Protein AF-A0AAT9QHI7-F1 (afdb_monomer_lite)

Structure (mmCIF, N/CA/C/O backbone):
data_AF-A0AAT9QHI7-F1
#
_entry.id   AF-A0AAT9QHI7-F1
#
loop_
_atom_site.group_PDB
_atom_site.id
_atom_site.type_symbol
_atom_site.label_atom_id
_atom_site.label_alt_id
_atom_site.label_comp_id
_atom_site.label_asym_id
_atom_site.label_entity_id
_atom_site.label_seq_id
_atom_site.pdbx_PDB_ins_code
_atom_site.Cartn_x
_atom_site.Cartn_y
_atom_site.Cartn_z
_atom_site.occupancy
_atom_site.B_iso_or_equiv
_atom_site.auth_seq_id
_atom_site.auth_comp_id
_atom_site.auth_asym_id
_atom_site.auth_atom_id
_atom_site.pdbx_PDB_model_num
ATOM 1 N N . MET A 1 1 ? -23.880 -2.805 18.021 1.00 34.81 1 MET A N 1
ATOM 2 C CA . MET A 1 1 ? -24.181 -4.139 17.464 1.00 34.81 1 MET A CA 1
ATOM 3 C C . MET A 1 1 ? -23.563 -5.163 18.395 1.00 34.81 1 MET A C 1
ATOM 5 O O . MET A 1 1 ? -22.369 -5.419 18.311 1.00 34.81 1 MET A O 1
ATOM 9 N N . THR A 1 2 ? -24.346 -5.627 19.364 1.00 37.66 2 THR A N 1
ATOM 10 C CA . THR A 1 2 ? -23.906 -6.579 20.387 1.00 37.66 2 THR A CA 1
ATOM 11 C C . THR A 1 2 ? -24.149 -7.972 19.827 1.00 37.66 2 THR A C 1
ATOM 13 O O . THR A 1 2 ? -25.280 -8.438 19.792 1.00 37.66 2 THR A O 1
ATOM 16 N N . LEU A 1 3 ? -23.103 -8.590 19.283 1.00 45.56 3 LEU A N 1
ATOM 17 C CA . LEU A 1 3 ? -23.142 -9.987 18.861 1.00 45.56 3 LEU A CA 1
ATOM 18 C C . LEU A 1 3 ? -22.951 -10.846 20.115 1.00 45.56 3 LEU A C 1
ATOM 20 O O . LEU A 1 3 ? -21.828 -11.205 20.451 1.00 45.56 3 LEU A O 1
ATOM 24 N N . GLN A 1 4 ? -24.034 -11.102 20.845 1.00 49.81 4 GLN A N 1
ATOM 25 C CA . GLN A 1 4 ? -24.075 -12.160 21.850 1.00 49.81 4 GLN A CA 1
ATOM 26 C C . GLN A 1 4 ? -24.971 -13.265 21.300 1.00 49.81 4 GLN A C 1
ATOM 28 O O . GLN A 1 4 ? -26.191 -13.211 21.403 1.00 49.81 4 GLN A O 1
ATOM 33 N N . ASP A 1 5 ? -24.338 -14.225 20.630 1.00 55.41 5 ASP A N 1
ATOM 34 C CA . ASP A 1 5 ? -24.945 -15.509 20.300 1.00 55.41 5 ASP A CA 1
ATOM 35 C C . ASP A 1 5 ? -24.836 -16.390 21.554 1.00 55.41 5 ASP A C 1
ATOM 37 O O . ASP A 1 5 ? -23.733 -16.592 22.072 1.00 55.41 5 ASP A O 1
ATOM 41 N N . GLU A 1 6 ? -25.960 -16.885 22.076 1.00 56.31 6 GLU A N 1
ATOM 42 C CA . GLU A 1 6 ? -26.012 -17.692 23.306 1.00 56.31 6 GLU A CA 1
ATOM 43 C C . GLU A 1 6 ? -25.166 -18.980 23.225 1.00 56.31 6 GLU A C 1
ATOM 45 O O . GLU A 1 6 ? -24.736 -19.491 24.257 1.00 56.31 6 GLU A O 1
ATOM 50 N N . ARG A 1 7 ? -24.820 -19.468 22.020 1.00 55.19 7 ARG A N 1
ATOM 51 C CA . ARG A 1 7 ? -23.902 -20.610 21.817 1.00 55.19 7 ARG A CA 1
ATOM 52 C C . ARG A 1 7 ? -22.426 -20.229 21.964 1.00 55.19 7 ARG A C 1
ATOM 54 O O . ARG A 1 7 ? -21.573 -21.109 22.036 1.00 55.19 7 ARG A O 1
ATOM 61 N N . THR A 1 8 ? -22.116 -18.933 22.015 1.00 55.81 8 THR A N 1
ATOM 62 C CA . THR A 1 8 ? -20.762 -18.378 22.195 1.00 55.81 8 THR A CA 1
ATOM 63 C C . THR A 1 8 ? -20.554 -17.730 23.564 1.00 55.81 8 THR A C 1
ATOM 65 O O . THR A 1 8 ? -19.523 -17.097 23.780 1.00 55.81 8 THR A O 1
ATOM 68 N N . ASN A 1 9 ? -21.487 -17.922 24.508 1.00 58.75 9 ASN A N 1
ATOM 69 C CA . ASN A 1 9 ? -21.393 -17.435 25.890 1.00 58.75 9 ASN A CA 1
ATOM 70 C C . ASN A 1 9 ? -20.403 -18.261 26.744 1.00 58.75 9 ASN A C 1
ATOM 72 O O . ASN A 1 9 ? -20.701 -18.710 27.847 1.00 58.75 9 ASN A O 1
ATOM 76 N N . GLN A 1 10 ? -19.226 -18.511 26.183 1.00 65.25 10 GLN A N 1
ATOM 77 C CA . GLN A 1 10 ? -18.041 -18.971 26.889 1.00 65.25 10 GLN A CA 1
ATOM 78 C C . GLN A 1 10 ? -17.243 -17.723 27.270 1.00 65.25 10 GLN A C 1
ATOM 80 O O . GLN A 1 10 ? -17.186 -16.764 26.494 1.00 65.25 10 GLN A O 1
ATOM 85 N N . GLY A 1 11 ? -16.626 -17.721 28.454 1.00 79.50 11 GLY A N 1
ATOM 86 C CA . GLY A 1 11 ? -15.703 -16.652 28.829 1.00 79.50 11 GLY A CA 1
ATOM 87 C C . GLY A 1 11 ? -14.663 -16.450 27.725 1.00 79.50 11 GLY A C 1
ATOM 88 O O . GLY A 1 11 ? -14.123 -17.420 27.187 1.00 79.50 11 GLY A O 1
ATOM 89 N N . LEU A 1 12 ? -14.414 -15.195 27.340 1.00 80.44 12 LEU A N 1
ATOM 90 C CA . LEU A 1 12 ? -13.340 -14.905 26.396 1.00 80.44 12 LEU A CA 1
ATOM 91 C C . LEU A 1 12 ? -12.019 -15.369 27.021 1.00 80.44 12 LEU A C 1
ATOM 93 O O . LEU A 1 12 ? -11.737 -15.042 28.172 1.00 80.44 12 LEU A O 1
ATOM 97 N N . ARG A 1 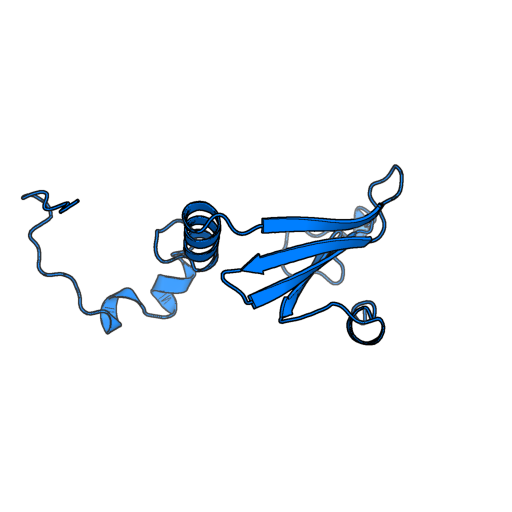13 ? -11.222 -16.122 26.254 1.00 82.81 13 ARG A N 1
ATOM 98 C CA . ARG A 1 13 ? -9.841 -16.456 26.630 1.00 82.81 13 ARG A CA 1
ATOM 99 C C . ARG A 1 13 ? -9.037 -15.175 26.832 1.00 82.81 13 ARG A C 1
ATOM 101 O O . ARG A 1 13 ? -9.304 -14.172 26.157 1.00 82.81 13 ARG A O 1
ATOM 108 N N . ALA A 1 14 ? -8.077 -15.215 27.749 1.00 85.56 14 ALA A N 1
ATOM 109 C CA . ALA A 1 14 ? -7.278 -14.042 28.063 1.00 85.56 14 ALA A CA 1
ATOM 110 C C . ALA A 1 14 ? -6.451 -13.618 26.829 1.00 85.56 14 ALA A C 1
ATOM 112 O O . ALA A 1 14 ? -6.064 -14.479 26.031 1.00 85.56 14 ALA A O 1
ATOM 113 N N . PRO A 1 15 ? -6.190 -12.313 26.615 1.00 84.56 15 PRO A N 1
ATOM 114 C CA . PRO A 1 15 ? -5.416 -11.844 25.465 1.00 84.56 15 PRO A CA 1
ATOM 115 C C . PRO A 1 15 ? -4.057 -12.536 25.328 1.00 84.56 15 PRO A C 1
ATOM 117 O O . PRO A 1 15 ? -3.639 -12.838 24.214 1.00 84.56 15 PRO A O 1
ATOM 120 N N . GLU A 1 16 ? -3.408 -12.833 26.451 1.00 85.88 16 GLU A N 1
ATOM 121 C CA . GLU A 1 16 ? -2.104 -13.494 26.527 1.00 85.88 16 GLU A CA 1
ATOM 122 C C . GLU A 1 16 ? -2.144 -14.921 25.955 1.00 85.88 16 GLU A C 1
ATOM 124 O O . GLU A 1 16 ? -1.140 -15.402 25.435 1.00 85.88 16 GLU A O 1
ATOM 129 N N . GLU A 1 17 ? -3.306 -15.580 25.998 1.00 82.31 17 GLU A N 1
ATOM 130 C CA . GLU A 1 17 ? -3.508 -16.932 25.469 1.00 82.31 17 GLU A CA 1
ATOM 131 C C . GLU A 1 17 ? -3.828 -16.943 23.969 1.00 82.31 17 GLU A C 1
ATOM 133 O O . GLU A 1 17 ? -3.568 -17.936 23.302 1.00 82.31 17 GLU A O 1
ATOM 138 N N . VAL A 1 18 ? -4.432 -15.875 23.429 1.00 80.81 18 VAL A N 1
ATOM 139 C CA . VAL A 1 18 ? -4.925 -15.842 22.033 1.00 80.81 18 VAL A CA 1
ATOM 140 C C . VAL A 1 18 ? -4.120 -14.940 21.101 1.00 80.81 18 VAL A C 1
ATOM 142 O O . VAL A 1 18 ? -4.271 -15.030 19.883 1.00 80.81 18 VAL A O 1
ATOM 145 N N . LEU A 1 19 ? -3.285 -14.059 21.652 1.00 85.19 19 LEU A N 1
ATOM 146 C CA . LEU A 1 19 ? -2.365 -13.187 20.916 1.00 85.19 19 LEU A CA 1
ATOM 147 C C . LEU A 1 19 ? -0.911 -13.661 21.056 1.00 85.19 19 LEU A C 1
ATOM 149 O O . LEU A 1 19 ? 0.016 -12.857 20.965 1.00 85.19 19 LEU A O 1
ATOM 153 N N . SER A 1 20 ? -0.701 -14.961 21.277 1.00 87.00 20 SER A N 1
ATOM 154 C CA . SER A 1 20 ? 0.636 -15.550 21.266 1.00 87.00 20 SER A CA 1
ATOM 155 C C . SER A 1 20 ? 1.267 -15.420 19.872 1.00 87.00 20 SER A C 1
ATOM 157 O O . SER A 1 20 ? 0.572 -15.454 18.852 1.00 87.00 20 SER A O 1
ATOM 159 N N . SER A 1 21 ? 2.596 -15.305 19.795 1.00 81.44 21 SER A N 1
ATOM 160 C CA . SER A 1 21 ? 3.299 -15.226 18.504 1.00 81.44 21 SER A CA 1
ATOM 161 C C . SER A 1 21 ? 3.026 -16.442 17.611 1.00 81.44 21 SER A C 1
ATOM 163 O O . SER A 1 21 ? 2.918 -16.298 16.394 1.00 81.44 21 SER A O 1
ATOM 165 N N . ALA A 1 22 ? 2.883 -17.631 18.208 1.00 83.06 22 ALA A N 1
ATOM 166 C CA . ALA A 1 22 ? 2.590 -18.866 17.487 1.00 83.06 22 ALA A CA 1
ATOM 167 C C . ALA A 1 22 ? 1.197 -18.829 16.837 1.00 83.06 22 ALA A C 1
ATOM 169 O O . ALA A 1 22 ? 1.062 -19.150 15.656 1.00 83.06 22 ALA A O 1
ATOM 170 N N . ASP A 1 23 ? 0.181 -18.364 17.568 1.00 80.25 23 ASP A N 1
ATOM 171 C CA . ASP A 1 23 ? -1.187 -18.253 17.051 1.00 80.25 23 ASP A CA 1
ATOM 172 C C . ASP A 1 23 ? -1.319 -17.122 16.029 1.00 80.25 23 ASP A C 1
ATOM 174 O O . ASP A 1 23 ? -1.961 -17.276 14.985 1.00 80.25 23 ASP A O 1
ATOM 178 N N . MET A 1 24 ? -0.673 -15.981 16.290 1.00 83.50 24 MET A N 1
ATOM 179 C CA . MET A 1 24 ? -0.711 -14.832 15.387 1.00 83.50 24 MET A CA 1
ATOM 180 C C . MET A 1 24 ? -0.062 -15.123 14.031 1.00 83.50 24 MET A C 1
ATOM 182 O O . MET A 1 24 ? -0.530 -14.587 13.025 1.00 83.50 24 MET A O 1
ATOM 186 N N . ASN A 1 25 ? 0.932 -16.016 13.975 1.00 80.25 25 ASN A N 1
ATOM 187 C CA . ASN A 1 25 ? 1.550 -16.445 12.719 1.00 80.25 25 ASN A CA 1
ATOM 188 C C . ASN A 1 25 ? 0.541 -17.136 11.775 1.00 80.25 25 ASN A C 1
ATOM 190 O O . ASN A 1 25 ? 0.581 -16.949 10.561 1.00 80.25 25 ASN A O 1
ATOM 194 N N . GLY A 1 26 ? -0.424 -17.882 12.325 1.00 82.56 26 GLY A N 1
ATOM 195 C CA . GLY A 1 26 ? -1.509 -18.512 11.561 1.00 82.56 26 GLY A CA 1
ATOM 196 C C . GLY A 1 26 ? -2.744 -17.623 11.361 1.00 82.56 26 GLY A C 1
ATOM 197 O O . GLY A 1 26 ? -3.624 -17.940 10.560 1.00 82.56 26 GLY A O 1
ATOM 198 N N . ALA A 1 27 ? -2.835 -16.488 12.056 1.00 82.94 27 ALA A N 1
ATOM 199 C CA . ALA A 1 27 ? -4.052 -15.681 12.135 1.00 82.94 27 ALA A CA 1
ATOM 200 C C . ALA A 1 27 ? -4.288 -14.743 10.931 1.00 82.94 27 ALA A C 1
ATOM 202 O O . ALA A 1 27 ? -5.192 -13.898 10.984 1.00 82.94 27 ALA A O 1
ATOM 203 N N . TRP A 1 28 ? -3.525 -14.881 9.839 1.00 79.94 28 TRP A N 1
ATOM 204 C CA . TRP A 1 28 ? -3.568 -14.002 8.660 1.00 79.94 28 TRP A CA 1
ATOM 205 C C . TRP A 1 28 ? -4.956 -13.919 7.997 1.00 79.94 28 TRP A C 1
ATOM 207 O O . TRP A 1 28 ? -5.353 -12.850 7.522 1.00 79.94 28 TRP A O 1
ATOM 217 N N . ALA A 1 29 ? -5.732 -15.007 8.033 1.00 81.38 29 ALA A N 1
ATOM 218 C CA . ALA A 1 29 ? -7.093 -15.068 7.492 1.00 81.38 29 ALA A CA 1
ATOM 219 C C . ALA A 1 29 ? -8.169 -14.527 8.461 1.00 81.38 29 ALA A C 1
ATOM 221 O O . ALA A 1 29 ? -9.334 -14.368 8.092 1.00 81.38 29 ALA A O 1
ATOM 222 N N . THR A 1 30 ? -7.805 -14.211 9.706 1.00 84.50 30 THR A N 1
ATOM 223 C CA . THR A 1 30 ? -8.757 -13.834 10.761 1.00 84.50 30 THR A CA 1
ATOM 224 C C . THR A 1 30 ? -8.908 -12.316 10.907 1.00 84.50 30 THR A C 1
ATOM 226 O O . THR A 1 30 ? -8.258 -11.512 10.231 1.00 84.50 30 THR A O 1
ATOM 229 N N . ARG A 1 31 ? -9.771 -11.884 11.837 1.00 80.88 31 ARG A N 1
ATOM 230 C CA . ARG A 1 31 ? -9.891 -10.467 12.213 1.00 80.88 31 ARG A CA 1
ATOM 231 C C . ARG A 1 31 ? -8.631 -9.904 12.884 1.00 80.88 31 ARG A C 1
ATOM 233 O O . ARG A 1 31 ? -8.486 -8.688 12.861 1.00 80.88 31 ARG A O 1
ATOM 240 N N . HIS A 1 32 ? -7.758 -10.759 13.428 1.00 81.94 32 HIS A N 1
ATOM 241 C CA . HIS A 1 32 ? -6.524 -10.375 14.125 1.00 81.94 32 HIS A CA 1
ATOM 242 C C . HIS A 1 32 ? -5.366 -10.045 13.175 1.00 81.94 32 HIS A C 1
ATOM 244 O O . HIS A 1 32 ? -4.382 -9.450 13.599 1.00 81.94 32 HIS A O 1
ATOM 250 N N . SER A 1 33 ? -5.502 -10.356 11.883 1.00 86.25 33 SER A N 1
ATOM 251 C CA . SER A 1 33 ? -4.557 -9.911 10.860 1.00 86.25 33 SER A CA 1
ATOM 252 C C . SER A 1 33 ? -4.428 -8.389 10.863 1.00 86.25 33 SER A C 1
ATOM 254 O O . SER A 1 33 ? -5.421 -7.665 10.693 1.00 86.25 33 SER A O 1
ATOM 256 N N . PHE A 1 34 ? -3.194 -7.911 11.031 1.00 83.25 34 PHE A N 1
ATOM 257 C CA . PHE A 1 34 ? -2.866 -6.490 10.981 1.00 83.25 34 PHE A CA 1
ATOM 258 C C . PHE A 1 34 ? -3.318 -5.874 9.653 1.00 83.25 34 PHE A C 1
ATOM 260 O O . PHE A 1 34 ? -4.076 -4.906 9.661 1.00 83.25 34 PHE A O 1
ATOM 267 N N . ALA A 1 35 ? -2.961 -6.493 8.522 1.00 87.62 35 ALA A N 1
ATOM 268 C CA . ALA A 1 35 ? -3.319 -6.009 7.189 1.00 87.62 35 ALA A CA 1
ATOM 269 C C . ALA A 1 35 ? -4.840 -5.878 7.014 1.00 87.62 35 ALA A C 1
ATOM 271 O O . ALA A 1 35 ? -5.344 -4.831 6.604 1.00 87.62 35 ALA A O 1
ATOM 272 N N . ARG A 1 36 ? -5.608 -6.906 7.407 1.00 89.75 36 ARG A N 1
ATOM 273 C CA . ARG A 1 36 ? -7.078 -6.861 7.314 1.00 89.75 36 ARG A CA 1
ATOM 274 C C . ARG A 1 36 ? -7.665 -5.791 8.235 1.00 89.75 36 ARG A C 1
ATOM 276 O O . ARG A 1 36 ? -8.633 -5.132 7.863 1.00 89.75 36 ARG A O 1
ATOM 283 N N . THR A 1 37 ? -7.108 -5.620 9.432 1.00 90.38 37 THR A N 1
ATOM 284 C CA . THR A 1 37 ? -7.533 -4.576 10.377 1.00 90.38 37 THR A CA 1
ATOM 285 C C . THR A 1 37 ? -7.252 -3.179 9.833 1.00 90.38 37 THR A C 1
ATOM 287 O O . THR A 1 37 ? -8.138 -2.325 9.876 1.00 90.38 37 THR A O 1
ATOM 290 N N . MET A 1 38 ? -6.071 -2.967 9.256 1.00 90.44 38 MET A N 1
ATOM 291 C CA . MET A 1 38 ? -5.670 -1.708 8.635 1.00 90.44 38 MET A CA 1
ATOM 292 C C . MET A 1 38 ? -6.565 -1.358 7.443 1.00 90.44 38 MET A C 1
ATOM 294 O O . MET A 1 38 ? -7.109 -0.260 7.406 1.00 90.44 38 MET A O 1
ATOM 298 N N . LEU A 1 39 ? -6.813 -2.300 6.527 1.00 92.06 39 LEU A N 1
ATOM 299 C CA . LEU A 1 39 ? -7.695 -2.081 5.373 1.00 92.06 39 LEU A CA 1
ATOM 300 C C . LEU A 1 39 ? -9.137 -1.762 5.788 1.00 92.06 39 LEU A C 1
ATOM 302 O O . LEU A 1 39 ? -9.750 -0.844 5.245 1.00 92.06 39 LEU A O 1
ATOM 306 N N . ARG A 1 40 ? -9.680 -2.467 6.793 1.00 93.50 40 ARG A N 1
ATOM 307 C CA . ARG A 1 40 ? -11.012 -2.148 7.339 1.00 93.50 40 ARG A CA 1
ATOM 308 C C . ARG A 1 40 ? -11.058 -0.744 7.934 1.00 93.50 40 ARG A C 1
ATOM 310 O O . ARG A 1 40 ? -12.036 -0.032 7.720 1.00 93.50 40 ARG A O 1
ATOM 317 N N . ARG A 1 41 ? -10.015 -0.341 8.667 1.00 94.31 41 ARG A N 1
ATOM 318 C CA . ARG A 1 41 ? -9.904 1.015 9.215 1.00 94.31 41 ARG A CA 1
ATOM 319 C C . ARG A 1 41 ? -9.837 2.051 8.095 1.00 94.31 41 ARG A C 1
ATOM 321 O O . ARG A 1 41 ? -10.601 3.008 8.145 1.00 94.31 41 ARG A O 1
ATOM 328 N N . ALA A 1 42 ? -9.008 1.819 7.079 1.00 95.19 42 ALA A N 1
ATOM 329 C CA . ALA A 1 42 ? -8.865 2.700 5.927 1.00 95.19 42 ALA A CA 1
ATOM 330 C C . ALA A 1 42 ? -10.199 2.920 5.202 1.00 95.19 42 ALA A C 1
ATOM 332 O O . ALA A 1 42 ? -10.582 4.060 4.949 1.00 95.19 42 ALA A O 1
ATOM 333 N N . ALA A 1 43 ? -10.954 1.845 4.955 1.00 95.56 43 ALA A N 1
ATOM 334 C CA . ALA A 1 43 ? -12.273 1.921 4.335 1.00 95.56 43 ALA A CA 1
ATOM 335 C C . ALA A 1 43 ? -13.294 2.658 5.222 1.00 95.56 43 ALA A C 1
ATOM 337 O O . ALA A 1 43 ? -13.949 3.596 4.770 1.00 95.56 43 ALA A O 1
ATOM 338 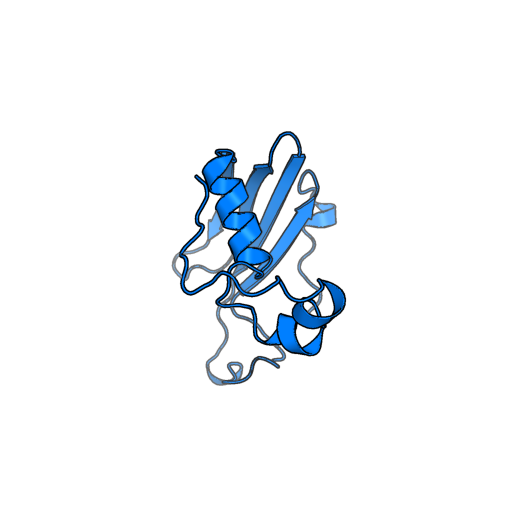N N . ALA A 1 44 ? -13.406 2.283 6.502 1.00 97.19 44 ALA A N 1
ATOM 339 C CA . ALA A 1 44 ? -14.364 2.889 7.430 1.00 97.19 44 ALA A CA 1
ATOM 340 C C . ALA A 1 44 ? -14.090 4.382 7.676 1.00 97.19 44 ALA A C 1
ATOM 342 O O . ALA A 1 44 ? -15.019 5.170 7.850 1.00 97.19 44 ALA A O 1
ATOM 343 N N . ARG A 1 45 ? -12.812 4.773 7.682 1.00 97.38 45 ARG A N 1
ATOM 344 C CA . ARG A 1 45 ? -12.357 6.158 7.860 1.00 97.38 45 ARG A CA 1
ATOM 345 C C . ARG A 1 45 ? -12.173 6.908 6.544 1.00 97.38 45 ARG A C 1
ATOM 347 O O . ARG A 1 45 ? -11.762 8.061 6.586 1.00 97.38 45 ARG A O 1
ATOM 354 N N . LYS A 1 46 ? -12.511 6.283 5.410 1.00 96.44 46 LYS A N 1
ATOM 355 C CA . LYS A 1 46 ? -12.435 6.867 4.064 1.00 96.44 46 LYS A CA 1
ATOM 356 C C . LYS A 1 46 ? -11.075 7.512 3.786 1.00 96.44 46 LYS A C 1
ATOM 358 O O . LYS A 1 46 ? -11.012 8.664 3.365 1.00 96.44 46 LYS A O 1
ATOM 363 N N . TRP A 1 47 ? -9.993 6.786 4.068 1.00 97.06 47 TRP A N 1
ATOM 364 C CA . TRP A 1 47 ? -8.646 7.264 3.759 1.00 97.06 47 TRP A CA 1
ATOM 365 C C . TRP A 1 47 ? -8.556 7.633 2.277 1.00 97.06 47 TRP A C 1
ATOM 367 O O . TRP A 1 47 ? -8.974 6.863 1.411 1.00 97.06 47 TRP A O 1
ATOM 377 N N . ALA A 1 48 ? -8.026 8.821 1.996 1.00 96.44 48 ALA A N 1
ATOM 378 C CA . ALA A 1 48 ? -7.853 9.290 0.629 1.00 96.44 48 ALA A CA 1
ATOM 379 C C . ALA A 1 48 ? -6.547 8.724 0.073 1.00 96.44 48 ALA A C 1
ATOM 381 O O . ALA A 1 48 ? -5.497 8.886 0.692 1.00 96.44 48 ALA A O 1
ATOM 382 N N . ILE A 1 49 ? -6.618 8.064 -1.081 1.00 96.50 49 ILE A N 1
ATOM 383 C CA . ILE A 1 49 ? -5.458 7.503 -1.774 1.00 96.50 49 ILE A CA 1
ATOM 384 C C . ILE A 1 49 ? -5.328 8.224 -3.111 1.00 96.50 49 ILE A C 1
ATOM 386 O O . ILE A 1 49 ? -6.246 8.191 -3.929 1.00 96.50 49 ILE A O 1
ATOM 390 N N . THR A 1 50 ? -4.180 8.848 -3.333 1.00 97.12 50 THR A N 1
ATOM 391 C CA . THR A 1 50 ? -3.844 9.557 -4.565 1.00 97.12 50 THR A CA 1
ATOM 392 C C . THR A 1 50 ? -2.714 8.821 -5.259 1.00 97.12 50 THR A C 1
ATOM 394 O O . THR A 1 50 ? -1.698 8.519 -4.639 1.00 97.12 50 THR A O 1
ATOM 397 N N . ARG A 1 51 ? -2.872 8.541 -6.554 1.00 97.31 51 ARG A N 1
ATOM 398 C CA . ARG A 1 51 ? -1.776 8.055 -7.396 1.00 97.31 51 ARG A CA 1
ATOM 399 C C . ARG A 1 51 ? -0.888 9.240 -7.761 1.00 97.31 51 ARG A C 1
ATOM 401 O O . ARG A 1 51 ? -1.253 10.035 -8.623 1.00 97.31 51 ARG A O 1
ATOM 408 N N . THR A 1 52 ? 0.235 9.360 -7.073 1.00 96.19 52 THR A N 1
ATOM 409 C CA . THR A 1 52 ? 1.152 10.499 -7.184 1.00 96.19 52 THR A CA 1
ATOM 410 C C . THR A 1 52 ? 2.060 10.367 -8.401 1.00 96.19 52 THR A C 1
ATOM 412 O O . THR A 1 52 ? 2.309 11.356 -9.082 1.00 96.19 52 THR A O 1
ATOM 415 N N . ARG A 1 53 ? 2.511 9.146 -8.709 1.00 95.94 53 ARG A N 1
ATOM 416 C CA . ARG A 1 53 ? 3.348 8.846 -9.876 1.00 95.94 53 ARG A CA 1
ATOM 417 C C . ARG A 1 53 ? 3.059 7.439 -10.379 1.00 95.94 53 ARG A C 1
ATOM 419 O O . ARG A 1 53 ? 2.806 6.542 -9.576 1.00 95.94 53 ARG A O 1
ATOM 426 N N . LEU A 1 54 ? 3.055 7.255 -11.691 1.00 96.62 54 LEU A N 1
ATOM 427 C CA . LEU A 1 54 ? 2.883 5.947 -12.314 1.00 96.62 54 LEU A CA 1
ATOM 428 C C . LEU A 1 54 ? 3.740 5.912 -13.570 1.00 96.62 54 LEU A C 1
ATOM 430 O O . LEU A 1 54 ? 3.251 6.159 -14.670 1.00 96.62 54 LEU A O 1
ATOM 434 N N . ASP A 1 55 ? 5.011 5.615 -13.359 1.00 96.38 55 ASP A N 1
ATOM 435 C CA . ASP A 1 55 ? 6.019 5.557 -14.404 1.00 96.38 55 ASP A CA 1
ATOM 436 C C . ASP A 1 55 ? 6.253 4.085 -14.719 1.00 96.38 55 ASP A C 1
ATOM 438 O O . ASP A 1 55 ? 7.275 3.510 -14.352 1.00 96.38 55 ASP A O 1
ATOM 442 N N . LEU A 1 56 ? 5.233 3.458 -15.307 1.00 95.81 56 LEU A N 1
ATOM 443 C CA . LEU A 1 56 ? 5.284 2.076 -15.766 1.00 95.81 56 LEU A CA 1
ATOM 444 C C . LEU A 1 56 ? 5.288 2.049 -17.293 1.00 95.81 56 LEU A C 1
ATOM 446 O O . LEU A 1 56 ? 4.530 2.788 -17.927 1.00 95.81 56 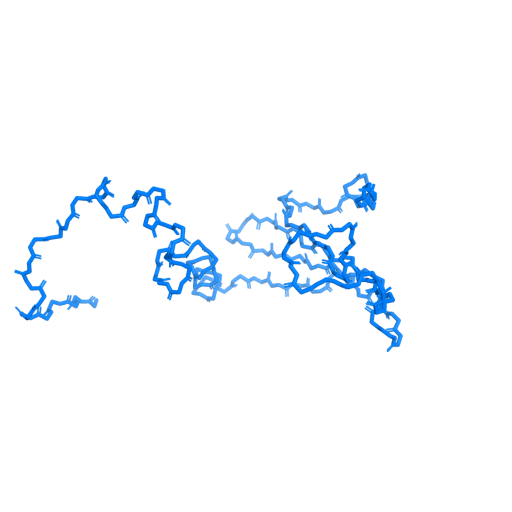LEU A O 1
ATOM 450 N N . ASP A 1 57 ? 6.124 1.197 -17.873 1.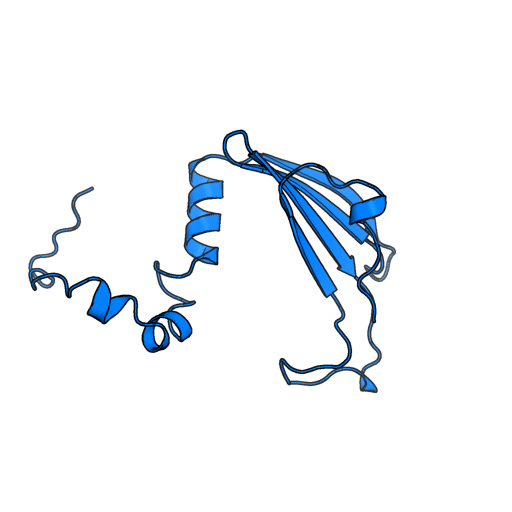00 96.00 57 ASP A N 1
ATOM 451 C CA . ASP A 1 57 ? 6.127 0.938 -19.310 1.00 96.00 57 ASP A CA 1
ATOM 452 C C . ASP A 1 57 ? 5.018 -0.049 -19.732 1.00 96.00 57 ASP A C 1
ATOM 454 O O . ASP A 1 57 ? 4.155 -0.437 -18.937 1.00 96.00 57 ASP A O 1
ATOM 458 N N . ALA A 1 58 ? 5.006 -0.432 -21.013 1.00 96.00 58 ALA A N 1
ATOM 459 C CA . ALA A 1 58 ? 4.003 -1.341 -21.571 1.00 96.00 58 ALA A CA 1
ATOM 460 C C . ALA A 1 58 ? 4.072 -2.756 -20.966 1.00 96.00 58 ALA A C 1
ATOM 462 O O . ALA A 1 58 ? 3.067 -3.466 -20.937 1.00 96.00 58 ALA A O 1
ATOM 463 N N . GLU A 1 59 ? 5.236 -3.139 -20.445 1.00 93.00 59 GLU A N 1
ATOM 464 C CA . GLU A 1 59 ? 5.498 -4.396 -19.752 1.00 93.00 59 GLU A CA 1
ATOM 465 C C . GLU A 1 59 ? 5.298 -4.280 -18.227 1.00 93.00 59 GLU A C 1
ATOM 467 O O . GLU A 1 59 ? 5.595 -5.219 -17.490 1.00 93.00 59 GLU A O 1
ATOM 472 N N . ALA A 1 60 ? 4.762 -3.148 -17.751 1.00 92.25 60 ALA A N 1
ATOM 473 C CA . ALA A 1 60 ? 4.538 -2.822 -16.343 1.00 92.25 60 ALA A CA 1
ATOM 474 C C . ALA A 1 60 ? 5.814 -2.758 -15.482 1.00 92.25 60 ALA A C 1
ATOM 476 O O . ALA A 1 60 ? 5.750 -2.927 -14.261 1.00 92.25 60 ALA A O 1
ATOM 477 N N . ARG A 1 61 ? 6.965 -2.469 -16.095 1.00 95.06 61 ARG A N 1
ATOM 478 C CA . ARG A 1 61 ? 8.235 -2.212 -15.405 1.00 95.06 61 ARG A CA 1
ATOM 479 C C . ARG A 1 61 ? 8.366 -0.725 -15.089 1.00 95.06 61 ARG A C 1
ATOM 481 O O . ARG A 1 61 ? 7.933 0.115 -15.873 1.00 95.06 61 ARG A O 1
ATOM 488 N N . GLY A 1 62 ? 8.988 -0.400 -13.961 1.00 95.31 62 GLY A N 1
ATOM 489 C CA . GLY A 1 62 ? 9.221 0.968 -13.501 1.00 95.31 62 GLY A CA 1
ATOM 490 C C . GLY A 1 62 ? 8.700 1.203 -12.086 1.00 95.31 62 GLY A C 1
ATOM 491 O O . GLY A 1 62 ? 8.746 0.301 -11.252 1.00 95.31 62 GLY A O 1
ATOM 492 N N . THR A 1 63 ? 8.200 2.405 -11.798 1.00 96.12 63 THR A N 1
ATOM 493 C CA . THR A 1 63 ? 7.891 2.827 -10.423 1.00 96.12 63 THR A CA 1
ATOM 494 C C . THR A 1 63 ? 6.471 3.362 -10.286 1.00 96.12 63 THR A C 1
ATOM 496 O O . THR A 1 63 ? 6.025 4.233 -11.034 1.00 96.12 63 THR A O 1
ATOM 499 N N . ALA A 1 64 ? 5.761 2.900 -9.258 1.00 96.75 64 ALA A N 1
ATOM 500 C CA . ALA A 1 64 ? 4.451 3.410 -8.878 1.00 96.75 64 ALA A CA 1
ATOM 501 C C . ALA A 1 64 ? 4.505 4.045 -7.484 1.00 96.75 64 ALA A C 1
ATOM 503 O O . ALA A 1 64 ? 4.975 3.428 -6.530 1.00 96.75 64 ALA A O 1
ATOM 504 N N . VAL A 1 65 ? 3.986 5.268 -7.350 1.00 97.00 65 VAL A N 1
ATOM 505 C CA . VAL A 1 65 ? 3.926 5.996 -6.077 1.00 97.00 65 VAL A CA 1
ATOM 506 C C . VAL A 1 65 ? 2.498 6.414 -5.776 1.00 97.00 65 VAL A C 1
ATOM 508 O O . VAL A 1 65 ? 1.825 7.059 -6.585 1.00 97.00 65 VAL A O 1
ATOM 511 N N . TYR A 1 66 ? 2.058 6.108 -4.563 1.00 97.44 66 TYR A N 1
ATOM 512 C CA . TYR A 1 66 ? 0.771 6.509 -4.025 1.00 97.44 66 TYR A CA 1
ATOM 513 C C . TYR A 1 66 ? 0.961 7.268 -2.721 1.00 97.44 66 TYR A C 1
ATOM 515 O O . TYR A 1 66 ? 1.763 6.893 -1.871 1.00 97.44 66 TYR A O 1
ATOM 523 N N . THR A 1 67 ? 0.173 8.313 -2.528 1.00 97.31 67 THR A N 1
ATOM 524 C CA . THR A 1 67 ? 0.069 9.016 -1.255 1.00 97.31 67 THR A CA 1
ATOM 525 C C . THR A 1 67 ? -1.257 8.664 -0.600 1.00 97.31 67 THR A C 1
ATOM 527 O O . THR A 1 67 ? -2.310 8.744 -1.228 1.00 97.31 67 THR A O 1
ATOM 530 N N . VAL A 1 68 ? -1.216 8.294 0.675 1.00 97.12 68 VAL A N 1
ATOM 531 C CA . VAL A 1 68 ? -2.380 7.939 1.487 1.00 97.12 68 VAL A CA 1
ATOM 532 C C . VAL A 1 68 ? -2.524 8.954 2.616 1.00 97.12 68 VAL A C 1
ATOM 534 O O . VAL A 1 68 ? -1.605 9.130 3.411 1.00 97.12 68 VAL A O 1
ATOM 537 N N . ASN A 1 69 ? -3.681 9.605 2.722 1.00 96.75 69 ASN A N 1
ATOM 538 C CA . ASN A 1 69 ? -4.048 10.394 3.895 1.00 96.75 69 ASN A CA 1
ATOM 539 C C . ASN A 1 69 ? -4.830 9.509 4.876 1.00 96.75 69 ASN A C 1
ATOM 541 O O . ASN A 1 69 ? -6.023 9.244 4.701 1.00 96.75 69 ASN A O 1
ATOM 545 N N . ALA A 1 70 ? -4.119 9.039 5.894 1.00 95.12 70 ALA A N 1
ATOM 546 C CA . ALA A 1 70 ? -4.582 8.160 6.949 1.00 95.12 70 ALA A CA 1
ATOM 547 C C . ALA A 1 70 ? -4.895 8.962 8.220 1.00 95.12 70 ALA A C 1
ATOM 549 O O . ALA A 1 70 ? -4.063 9.082 9.119 1.00 95.12 70 ALA A O 1
ATOM 550 N N . GLU A 1 71 ? -6.110 9.514 8.304 1.00 94.75 71 GLU A N 1
ATOM 551 C CA . GLU A 1 71 ? -6.593 10.237 9.497 1.00 94.75 71 GLU A CA 1
ATOM 552 C C . GLU A 1 71 ? -5.655 11.385 9.932 1.00 94.75 71 GLU A C 1
ATOM 554 O O . GLU A 1 71 ? -5.340 11.535 11.110 1.00 94.75 71 GLU A O 1
ATOM 559 N N . GLY A 1 72 ? -5.185 12.192 8.973 1.00 93.50 72 GLY A N 1
ATOM 560 C CA . GLY A 1 72 ? -4.266 13.307 9.230 1.00 93.50 72 GLY A CA 1
ATOM 561 C C . GLY A 1 72 ? -2.785 12.919 9.219 1.00 93.50 72 GLY A C 1
ATOM 562 O O . GLY A 1 72 ? -1.933 13.800 9.295 1.00 93.50 72 GLY A O 1
ATOM 563 N N . ARG A 1 73 ? -2.462 11.628 9.071 1.00 94.94 73 ARG A N 1
ATOM 564 C CA . ARG A 1 73 ? -1.103 11.161 8.776 1.00 94.94 73 ARG A CA 1
ATOM 565 C C . ARG A 1 73 ? -0.947 10.905 7.291 1.00 94.94 73 ARG A C 1
ATOM 567 O O . ARG A 1 73 ? -1.770 10.229 6.683 1.00 94.94 73 ARG A O 1
ATOM 574 N N . GLN A 1 74 ? 0.128 11.412 6.714 1.00 95.94 74 GLN A N 1
ATOM 575 C CA . GLN A 1 74 ? 0.475 11.107 5.338 1.00 95.94 74 GLN A CA 1
ATOM 576 C C . GLN A 1 74 ? 1.354 9.862 5.301 1.00 95.94 74 GLN A C 1
ATOM 578 O O . GLN A 1 74 ? 2.346 9.788 6.022 1.00 95.94 74 GLN A O 1
ATOM 583 N N . LEU A 1 75 ? 1.000 8.900 4.457 1.00 96.00 75 LEU A N 1
ATOM 584 C CA . LEU A 1 75 ? 1.839 7.760 4.116 1.00 96.00 75 LEU A CA 1
ATOM 585 C C . LEU A 1 75 ? 2.162 7.826 2.625 1.00 96.00 75 LEU A C 1
ATOM 587 O O . LEU A 1 75 ? 1.306 8.190 1.819 1.00 96.00 75 LEU A O 1
ATOM 591 N N . SER A 1 76 ? 3.374 7.445 2.258 1.00 96.50 76 SER A N 1
ATOM 592 C CA . SER A 1 76 ? 3.793 7.272 0.873 1.00 96.50 76 SER A CA 1
ATOM 593 C C . SER A 1 76 ? 4.060 5.794 0.629 1.00 96.50 76 SER A C 1
ATOM 595 O O . SER A 1 76 ? 4.854 5.175 1.329 1.00 96.50 76 SER A O 1
ATOM 597 N N . PHE A 1 77 ? 3.366 5.215 -0.338 1.00 95.69 77 PHE A N 1
ATOM 598 C CA . PHE A 1 77 ? 3.612 3.867 -0.822 1.00 95.69 77 PHE A CA 1
ATOM 599 C C . PHE A 1 77 ? 4.379 3.965 -2.135 1.00 95.69 77 PHE A C 1
ATOM 601 O O . PHE A 1 77 ? 3.921 4.643 -3.054 1.00 95.69 77 PHE A O 1
ATOM 608 N N . ILE A 1 78 ? 5.526 3.303 -2.212 1.00 96.19 78 ILE A N 1
ATOM 609 C CA . ILE A 1 78 ? 6.333 3.190 -3.426 1.00 96.19 78 ILE A CA 1
ATOM 610 C C . ILE A 1 78 ? 6.491 1.715 -3.775 1.00 96.19 78 ILE A C 1
ATOM 612 O O . ILE A 1 78 ? 6.771 0.903 -2.893 1.00 96.19 78 ILE A O 1
ATOM 616 N N . ALA A 1 79 ? 6.292 1.380 -5.045 1.00 95.88 79 ALA A N 1
ATOM 617 C CA . ALA A 1 79 ? 6.527 0.058 -5.601 1.00 95.88 79 ALA A CA 1
ATOM 618 C C . ALA A 1 79 ? 7.462 0.164 -6.807 1.00 95.88 79 ALA A C 1
ATOM 620 O O . ALA A 1 79 ? 7.226 0.986 -7.694 1.00 95.88 79 ALA A O 1
ATOM 621 N N . PHE A 1 80 ? 8.486 -0.680 -6.823 1.00 95.06 80 PHE A N 1
ATOM 622 C CA . PHE A 1 80 ? 9.409 -0.871 -7.931 1.00 95.06 80 PHE A CA 1
ATOM 623 C C . PHE A 1 80 ? 9.057 -2.191 -8.607 1.00 95.06 80 PHE A C 1
ATOM 625 O O . PHE A 1 80 ? 9.049 -3.243 -7.965 1.00 95.06 80 PHE A O 1
ATOM 632 N N . CYS A 1 81 ? 8.742 -2.118 -9.891 1.00 95.19 81 CYS A N 1
ATOM 633 C CA . CYS A 1 81 ? 8.329 -3.238 -10.712 1.00 95.19 81 CYS A CA 1
ATOM 634 C C . CYS A 1 81 ? 9.420 -3.537 -11.740 1.00 95.19 81 CYS A C 1
ATOM 636 O O . CYS A 1 81 ? 9.850 -2.654 -12.484 1.00 95.19 81 CYS A O 1
ATOM 638 N N . ARG A 1 82 ? 9.834 -4.794 -11.825 1.00 93.44 82 ARG A N 1
ATOM 639 C CA . ARG A 1 82 ? 10.737 -5.313 -12.851 1.00 93.44 82 ARG A CA 1
ATOM 640 C C . ARG A 1 82 ? 10.218 -6.648 -13.358 1.00 93.44 82 ARG A C 1
ATOM 642 O O . ARG A 1 82 ? 9.402 -7.294 -12.712 1.00 93.44 82 ARG A O 1
ATOM 649 N N . THR A 1 83 ? 10.717 -7.063 -14.509 1.00 92.12 83 THR A N 1
ATOM 650 C CA . THR A 1 83 ? 10.502 -8.419 -15.007 1.00 92.12 83 THR A CA 1
ATOM 651 C C . THR A 1 83 ? 11.705 -9.256 -14.619 1.00 92.12 83 THR A C 1
ATOM 653 O O . THR A 1 83 ? 12.834 -8.847 -14.885 1.00 92.12 83 THR A O 1
ATOM 656 N N . LEU A 1 84 ? 11.459 -10.398 -13.988 1.00 91.12 84 LEU A N 1
ATOM 657 C CA . LEU A 1 84 ? 12.475 -11.426 -13.795 1.00 91.12 84 LEU A CA 1
ATOM 658 C C . LEU A 1 84 ? 12.441 -12.438 -14.934 1.00 91.12 84 LEU A C 1
ATOM 660 O O . LEU A 1 84 ? 11.363 -12.778 -15.435 1.00 91.12 84 LEU A O 1
ATOM 664 N N . GLU A 1 85 ? 13.612 -12.953 -15.300 1.00 90.69 85 GLU A N 1
ATOM 665 C CA . GLU A 1 85 ? 13.692 -14.124 -16.165 1.00 90.69 85 GLU A CA 1
ATOM 666 C C . GLU A 1 85 ? 13.145 -15.353 -15.429 1.00 90.69 85 GLU A C 1
ATOM 668 O O . GLU A 1 85 ? 13.254 -15.475 -14.207 1.00 90.69 85 GLU A O 1
ATOM 673 N N . GLU A 1 86 ? 12.586 -16.313 -16.166 1.00 89.81 86 GLU A N 1
ATOM 674 C CA . GLU A 1 86 ? 12.007 -17.524 -15.563 1.00 89.81 86 GLU A CA 1
ATOM 675 C C . GLU A 1 86 ? 13.037 -18.302 -14.724 1.00 89.81 86 GLU A C 1
ATOM 677 O O . GLU A 1 86 ? 12.696 -18.897 -13.708 1.00 89.81 86 GLU A O 1
ATOM 682 N N . SER A 1 87 ? 14.318 -18.242 -15.100 1.00 90.56 87 SER A N 1
ATOM 683 C CA . SER A 1 87 ? 15.415 -18.858 -14.345 1.00 90.56 87 SER A CA 1
ATOM 684 C C . SER A 1 87 ? 15.697 -18.205 -12.989 1.00 90.56 87 SER A C 1
ATOM 686 O O . SER A 1 87 ? 16.323 -18.834 -12.141 1.00 90.56 87 SER A O 1
ATOM 688 N N . GLU A 1 88 ? 15.283 -16.953 -12.789 1.00 88.19 88 GLU A N 1
ATOM 689 C CA . GLU A 1 88 ? 15.452 -16.209 -11.531 1.00 88.19 88 GLU A CA 1
ATOM 690 C C . GLU A 1 88 ? 14.240 -16.374 -10.605 1.00 88.19 88 GLU A C 1
ATOM 692 O O . GLU A 1 88 ? 14.285 -16.010 -9.427 1.00 88.19 88 GLU A O 1
ATOM 697 N N . ARG A 1 89 ? 13.143 -16.935 -11.124 1.00 88.19 89 ARG A N 1
ATOM 698 C CA . ARG A 1 89 ? 11.921 -17.168 -10.366 1.00 88.19 89 ARG A CA 1
ATOM 699 C C . ARG A 1 89 ? 12.025 -18.457 -9.576 1.00 88.19 89 ARG A C 1
ATOM 701 O O . ARG A 1 89 ? 12.407 -19.512 -10.078 1.00 88.19 89 ARG A O 1
ATOM 708 N N . THR A 1 90 ? 11.624 -18.375 -8.315 1.00 85.81 90 THR A N 1
ATOM 709 C CA . THR A 1 90 ? 11.540 -19.543 -7.443 1.00 85.81 90 THR A CA 1
ATOM 710 C C . THR A 1 90 ? 10.124 -19.6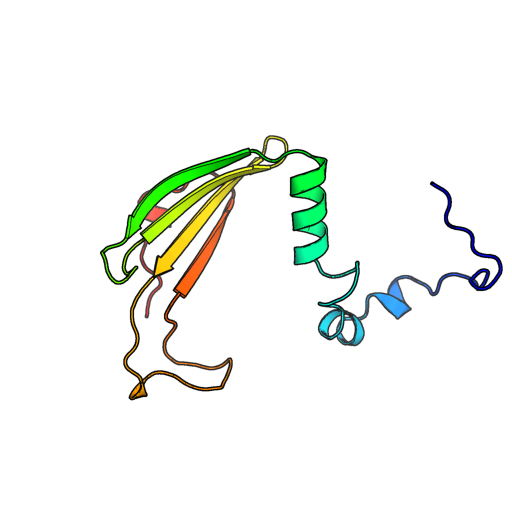78 -6.908 1.00 85.81 90 THR A C 1
ATOM 712 O O . THR A 1 90 ? 9.464 -18.684 -6.618 1.00 85.81 90 THR A O 1
ATOM 715 N N . ASP A 1 91 ? 9.671 -20.914 -6.710 1.00 83.75 91 ASP A N 1
ATOM 716 C CA . ASP A 1 91 ? 8.386 -21.214 -6.058 1.00 83.75 91 ASP A CA 1
ATOM 717 C C . ASP A 1 91 ? 8.445 -21.023 -4.523 1.00 83.75 91 ASP A C 1
ATOM 719 O O . ASP A 1 91 ? 7.607 -21.502 -3.761 1.00 83.75 91 ASP A O 1
ATOM 723 N N . ARG A 1 92 ? 9.498 -20.369 -4.018 1.00 81.50 92 ARG A N 1
ATOM 724 C CA . ARG A 1 92 ? 9.730 -20.150 -2.592 1.00 81.50 92 ARG A CA 1
ATOM 725 C C . ARG A 1 92 ? 9.663 -18.665 -2.279 1.00 81.50 92 ARG A C 1
ATOM 727 O O . ARG A 1 92 ? 10.018 -17.812 -3.077 1.00 81.50 92 ARG A O 1
ATOM 734 N N . VAL A 1 93 ? 9.289 -18.365 -1.039 1.00 76.81 93 VAL A N 1
ATOM 735 C CA . VAL A 1 93 ? 9.284 -16.995 -0.492 1.00 76.81 93 VAL A CA 1
ATOM 736 C C . VAL A 1 93 ? 10.712 -16.501 -0.169 1.00 76.81 93 VAL A C 1
ATOM 738 O O . VAL A 1 93 ? 10.897 -15.387 0.305 1.00 76.81 93 VAL A O 1
ATOM 741 N N . ILE A 1 94 ? 11.736 -17.322 -0.420 1.00 83.19 94 ILE A N 1
ATOM 742 C CA . ILE A 1 94 ? 13.150 -16.962 -0.283 1.00 83.19 94 ILE A CA 1
ATOM 743 C C . ILE A 1 94 ? 13.731 -16.932 -1.693 1.00 83.19 94 ILE A C 1
ATOM 745 O O . ILE A 1 94 ? 13.823 -17.984 -2.326 1.00 83.19 94 ILE A O 1
ATOM 749 N N . ALA A 1 95 ? 14.097 -15.743 -2.158 1.00 85.06 95 ALA A N 1
ATOM 750 C CA . ALA A 1 95 ? 14.614 -15.507 -3.497 1.00 85.06 95 ALA A CA 1
ATOM 751 C C . ALA A 1 95 ? 15.637 -14.365 -3.479 1.00 85.06 95 ALA A C 1
ATOM 753 O O . ALA A 1 95 ? 15.536 -13.456 -2.651 1.00 85.06 95 ALA A O 1
ATOM 754 N N . ASP A 1 96 ? 16.573 -14.406 -4.427 1.00 86.56 96 ASP A N 1
ATOM 755 C CA . ASP A 1 96 ? 17.560 -13.341 -4.646 1.00 86.56 96 ASP A CA 1
ATOM 756 C C . ASP A 1 96 ? 16.935 -12.127 -5.361 1.00 86.56 96 ASP A C 1
ATOM 758 O O . ASP A 1 96 ? 17.465 -11.020 -5.321 1.00 86.56 96 ASP A O 1
ATOM 762 N N . ALA A 1 97 ? 15.778 -12.315 -6.008 1.00 88.75 97 ALA A N 1
ATOM 763 C CA . ALA A 1 97 ? 15.095 -11.283 -6.772 1.00 88.75 97 ALA A CA 1
ATOM 764 C C . ALA A 1 97 ? 13.565 -11.361 -6.641 1.00 88.75 97 ALA A C 1
ATOM 766 O O . ALA A 1 97 ? 12.991 -12.408 -6.349 1.00 88.75 97 ALA A O 1
ATOM 767 N N . TRP A 1 98 ? 12.906 -10.223 -6.883 1.00 90.88 98 TRP A N 1
ATOM 768 C CA . TRP A 1 98 ? 11.449 -10.056 -6.830 1.00 90.88 98 TRP A CA 1
ATOM 769 C C . TRP A 1 98 ? 10.975 -9.212 -8.016 1.00 90.88 98 TRP A C 1
ATOM 771 O O . TRP A 1 98 ? 11.584 -8.173 -8.287 1.00 90.88 98 TRP A O 1
ATOM 781 N N . ASP A 1 99 ? 9.891 -9.624 -8.688 1.00 91.88 99 ASP A N 1
ATOM 782 C CA . ASP A 1 99 ? 9.252 -8.829 -9.754 1.00 91.88 99 ASP A CA 1
ATOM 783 C C . ASP A 1 99 ? 8.708 -7.499 -9.201 1.00 91.88 99 ASP A C 1
ATOM 785 O O . ASP A 1 99 ? 8.696 -6.486 -9.893 1.00 91.88 99 ASP A O 1
ATOM 789 N N . VAL A 1 100 ? 8.282 -7.480 -7.932 1.00 93.00 100 VAL A N 1
ATOM 790 C CA . VAL A 1 100 ? 7.821 -6.266 -7.252 1.00 93.00 100 VAL A CA 1
ATOM 791 C C . VAL A 1 100 ? 8.449 -6.167 -5.870 1.00 93.00 100 VAL A C 1
ATOM 793 O O . VAL A 1 100 ? 8.267 -7.051 -5.033 1.00 93.00 100 VAL A O 1
ATOM 796 N N . THR A 1 101 ? 9.127 -5.056 -5.603 1.00 93.56 101 THR A N 1
ATOM 797 C CA . THR A 1 101 ? 9.517 -4.645 -4.249 1.00 93.56 101 THR A CA 1
ATOM 798 C C . THR A 1 101 ? 8.768 -3.374 -3.883 1.00 93.56 101 THR A C 1
ATOM 800 O O . THR A 1 101 ? 8.436 -2.559 -4.742 1.00 93.56 101 THR A O 1
ATOM 803 N N . ALA A 1 102 ? 8.428 -3.203 -2.609 1.00 93.81 102 ALA A N 1
ATOM 804 C CA . ALA A 1 102 ? 7.652 -2.047 -2.187 1.00 93.81 102 ALA A CA 1
ATOM 805 C C . ALA A 1 102 ? 7.945 -1.644 -0.748 1.00 93.81 102 ALA A C 1
ATOM 807 O O . ALA A 1 10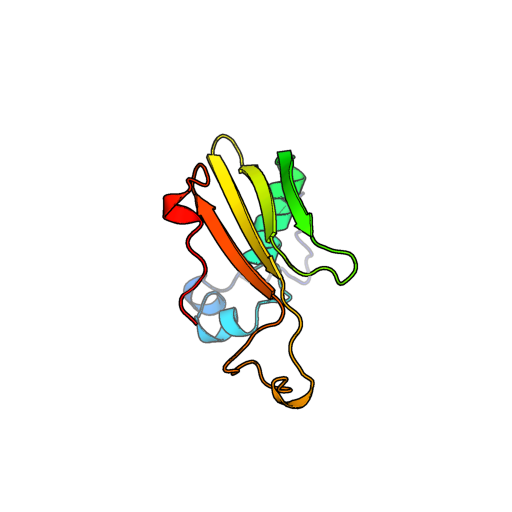2 ? 8.312 -2.469 0.090 1.00 93.81 102 ALA A O 1
ATOM 808 N N . ALA A 1 103 ? 7.709 -0.368 -0.459 1.00 93.62 103 ALA A N 1
ATOM 809 C CA . ALA A 1 103 ? 7.799 0.193 0.875 1.00 93.62 103 ALA A CA 1
ATOM 810 C C . ALA A 1 103 ? 6.581 1.069 1.173 1.00 93.62 103 ALA A C 1
ATOM 812 O O . ALA A 1 103 ? 6.085 1.805 0.317 1.00 93.62 103 ALA A O 1
ATOM 813 N N . LEU A 1 104 ? 6.121 1.008 2.422 1.00 92.88 104 LEU A N 1
ATOM 814 C CA . LEU A 1 104 ? 5.172 1.963 2.978 1.00 92.88 104 LEU A CA 1
ATOM 815 C C . LEU A 1 104 ? 5.913 2.851 3.972 1.00 92.88 104 LEU A C 1
ATOM 817 O O . LEU A 1 104 ? 6.492 2.376 4.945 1.00 92.88 104 LEU A O 1
ATOM 821 N N . ILE A 1 105 ? 5.886 4.146 3.706 1.00 93.56 105 ILE A N 1
ATOM 822 C CA . ILE A 1 105 ? 6.738 5.140 4.334 1.00 93.56 105 ILE A CA 1
ATOM 823 C C . ILE A 1 105 ? 5.847 6.162 5.039 1.00 93.56 105 ILE A C 1
ATOM 825 O O . ILE A 1 105 ? 4.904 6.676 4.444 1.00 93.56 105 ILE A O 1
ATOM 829 N N . GLU A 1 106 ? 6.139 6.500 6.294 1.00 94.56 106 GLU A N 1
ATOM 830 C CA . GLU A 1 106 ? 5.469 7.627 6.949 1.00 94.56 106 GLU A CA 1
ATOM 831 C C . GLU A 1 106 ? 6.036 8.966 6.446 1.00 94.56 106 GLU A C 1
ATOM 833 O O . GLU A 1 106 ? 7.255 9.158 6.357 1.00 94.56 106 GLU A O 1
ATOM 838 N N . GLY A 1 107 ? 5.139 9.896 6.118 1.00 94.62 107 GLY A N 1
ATOM 839 C CA . GLY A 1 107 ? 5.439 11.215 5.575 1.00 94.62 107 GLY A CA 1
ATOM 840 C C . GLY A 1 107 ? 5.558 11.251 4.049 1.00 94.62 107 GLY A C 1
ATOM 841 O O . GLY A 1 107 ? 5.155 10.329 3.335 1.00 94.62 107 GLY A O 1
ATOM 842 N N . ASN A 1 108 ? 6.113 12.356 3.550 1.00 91.31 108 ASN A N 1
ATOM 843 C CA . ASN A 1 108 ? 6.375 12.552 2.127 1.00 91.31 108 ASN A CA 1
ATOM 844 C C . ASN A 1 108 ? 7.515 11.651 1.639 1.00 91.31 108 ASN A C 1
ATOM 846 O O . ASN A 1 108 ? 8.513 11.448 2.342 1.00 91.31 108 ASN A O 1
ATOM 850 N N . LEU A 1 109 ? 7.375 11.159 0.410 1.00 92.94 109 LEU A N 1
ATOM 851 C CA . LEU A 1 109 ? 8.482 10.595 -0.349 1.00 92.94 109 LEU A CA 1
ATOM 852 C C . LEU A 1 109 ? 9.376 11.750 -0.821 1.00 92.94 109 LEU A C 1
ATOM 854 O O . LEU A 1 109 ? 8.906 12.646 -1.520 1.00 92.94 109 LEU A O 1
ATOM 858 N N . THR A 1 110 ? 10.639 11.746 -0.402 1.00 91.06 110 THR A N 1
ATOM 859 C CA . THR A 1 110 ? 11.668 12.679 -0.884 1.00 91.06 110 THR A CA 1
ATOM 860 C C . THR A 1 110 ? 12.644 11.921 -1.784 1.00 91.06 110 THR A C 1
ATOM 862 O O . THR A 1 110 ? 12.726 10.696 -1.654 1.00 91.06 110 THR A O 1
ATOM 865 N N . PRO A 1 111 ? 13.404 12.597 -2.663 1.00 88.00 111 PRO A N 1
ATOM 866 C CA . PRO A 1 111 ? 14.380 11.931 -3.527 1.00 88.00 111 PRO A CA 1
ATOM 867 C C . PRO A 1 111 ? 15.373 11.043 -2.761 1.00 88.00 111 PRO A C 1
ATOM 869 O O . PRO A 1 111 ? 15.709 9.958 -3.217 1.00 88.00 111 PRO A O 1
ATOM 872 N N . GLU A 1 112 ? 15.782 11.443 -1.554 1.00 87.12 112 GLU A N 1
ATOM 873 C CA . GLU A 1 112 ? 16.696 10.664 -0.705 1.00 87.12 112 GLU A CA 1
ATOM 874 C C . GLU A 1 112 ? 16.064 9.358 -0.204 1.00 87.12 112 GLU A C 1
ATOM 876 O O . GLU A 1 112 ? 16.759 8.373 0.027 1.00 87.12 112 GLU A O 1
ATOM 881 N N . ARG A 1 113 ? 14.738 9.348 -0.026 1.00 85.56 113 ARG A N 1
ATOM 882 C CA . ARG A 1 113 ? 13.960 8.180 0.421 1.00 85.56 113 ARG A CA 1
ATOM 883 C C . ARG A 1 113 ? 13.496 7.304 -0.740 1.00 85.56 113 ARG A C 1
ATOM 885 O O . ARG A 1 113 ? 12.940 6.239 -0.501 1.00 85.56 113 ARG A O 1
ATOM 892 N N . GLU A 1 114 ? 13.692 7.772 -1.967 1.00 84.56 114 GLU A N 1
ATOM 893 C CA . GLU A 1 114 ? 13.357 7.061 -3.198 1.00 84.56 114 GLU A CA 1
ATOM 894 C C . GLU A 1 114 ? 14.498 6.161 -3.689 1.00 84.56 114 GLU A C 1
ATOM 896 O O . GLU A 1 114 ? 14.335 5.475 -4.691 1.00 84.56 114 GLU A O 1
ATOM 901 N N . ALA A 1 115 ? 15.642 6.144 -2.995 1.00 72.69 115 ALA A N 1
ATOM 902 C CA . ALA A 1 115 ? 16.771 5.301 -3.362 1.00 72.69 115 ALA A CA 1
ATOM 903 C C . ALA A 1 115 ? 16.314 3.858 -3.633 1.00 72.69 115 ALA A C 1
ATOM 905 O O . ALA A 1 115 ? 15.630 3.242 -2.809 1.00 72.69 115 ALA A O 1
ATOM 906 N N . GLU A 1 116 ? 16.678 3.359 -4.814 1.00 62.41 116 GLU A N 1
ATOM 907 C CA . GLU A 1 116 ? 16.380 1.997 -5.236 1.00 62.41 116 GLU A CA 1
ATOM 908 C C . GLU A 1 116 ? 16.935 1.029 -4.177 1.00 62.41 116 GLU A C 1
ATOM 910 O O . GLU A 1 116 ? 18.047 1.249 -3.676 1.00 62.41 116 GLU A O 1
ATOM 915 N N . PRO A 1 117 ? 16.164 0.011 -3.754 1.00 59.25 117 PRO A N 1
ATOM 916 C CA . PRO A 1 117 ? 16.645 -0.940 -2.765 1.00 59.25 117 PRO A CA 1
ATOM 917 C C . PRO A 1 117 ? 17.961 -1.547 -3.258 1.00 59.25 117 PRO A C 1
ATOM 919 O O . PRO A 1 117 ? 18.041 -1.998 -4.398 1.00 59.25 117 PRO A O 1
ATOM 922 N N . ALA A 1 118 ? 18.994 -1.530 -2.408 1.00 53.31 118 ALA A N 1
ATOM 923 C CA . ALA A 1 118 ? 20.244 -2.219 -2.704 1.00 53.31 118 ALA A CA 1
ATOM 924 C C . ALA A 1 118 ? 19.918 -3.686 -3.026 1.00 53.31 118 ALA A C 1
ATOM 926 O O . ALA A 1 118 ? 19.274 -4.353 -2.211 1.00 53.31 118 ALA A O 1
ATOM 927 N N . ALA A 1 119 ? 20.285 -4.104 -4.240 1.00 44.72 119 ALA A N 1
ATOM 928 C CA . ALA A 1 119 ? 20.109 -5.462 -4.745 1.00 44.72 119 ALA A CA 1
ATOM 929 C C . ALA A 1 119 ? 20.813 -6.493 -3.856 1.00 44.72 119 ALA A C 1
ATOM 931 O O . ALA A 1 119 ? 21.911 -6.175 -3.337 1.00 44.72 119 ALA A O 1
#

Secondary structure (DSSP, 8-state):
-----GGG-SPPPPHHHHS-HHHHHHGGGSTT-HHHHHHHHHHHTT-EEEEEEEEE-TTS-EEEEEEEEETTEEEEEEEEE-PPPGGG--SSS--S--SEEEEEEES---GGGGPPPP-

Foldseek 3Di:
DDPDDVVPPDPDDDCCVCVDPVNLVVCCVDCSNPVNVVVVLCVVVVKDKDFPDLPADPVRAAKTWIWTRRVNWIKIKIKGADDDDPVQDDPDPDGPDDRIDMDIGTDDDDPVNVPDPDD

pLDDT: mean 85.86, std 13.76, range [34.81, 97.44]

Radius of gyration: 19.71 Å; chains: 1; bounding box: 46×34×50 Å

Sequence (119 aa):
MTLQDERTNQGLRAPEEVLSSADMNGAWATRHSFARTMLRRAAARKWAITRTRLDLDAEARGTAVYTVNAEGRQLSFIAFCRTLEESERTDRVIADAWDVTAALIEGNLTPEREAEPAA